Protein AF-A0A2E0CEN4-F1 (afdb_monomer_lite)

Sequence (156 aa):
MKLATTIYVVICILAIDAIYADSDINELKSSSNYYISTIKNEFLSIKNKIISPYNKKQFPYESFLDSLYFLSEKLDTQRKNMFSNLRGLDLTSKDIQFFDNLNKDSVLLYNIINRFGRIYHSYLSYDKTNKDYSFEQFTLEMKNLLVLEQFFFKKN

Foldseek 3Di:
DVVVVVVVVVVVVVVVVVVVLVVLLVVLLVVLVVLLVVLVVQLVVLVCLLPDPPNPPPDDLVVSLVSLVVSLVSLVVSLVVSVVSCPPRDDDPVSVVSNVVSSVLSVLSSVLSVLVSVLSVLVVCCVPPNVPCDPVNSVVSVVVSVVSCCVNVVVD

Radius of gyration: 22.87 Å; chains: 1; bounding box: 51×25×82 Å

Secondary structure (DSSP, 8-state):
-HHHHHHHHHHHHHHHHHHHHHHHHHHHHHHHHHHHHHHHHHHHHHHHHHH-TTGGGTS-HHHHHHHHHHHHHHHHHHHHHHHHHTTTS---HHHHHHHHHHHHHHHHHHHHHHHHHHHHHHHHHTTTT-TT--HHHHHHHHHHHHHHHHHHHS--

pLDDT: mean 83.26, std 11.78, range [45.31, 95.75]

Structure (mmCIF, N/CA/C/O backbone):
data_AF-A0A2E0CEN4-F1
#
_entry.id   AF-A0A2E0CEN4-F1
#
loop_
_atom_site.group_PDB
_atom_site.id
_atom_site.type_symbol
_atom_site.label_atom_id
_atom_site.label_alt_id
_atom_site.label_comp_id
_atom_site.label_asym_id
_atom_site.label_entity_id
_atom_site.label_seq_id
_atom_site.pdbx_PDB_ins_code
_atom_site.Cartn_x
_atom_site.Cartn_y
_atom_site.Cartn_z
_atom_site.occupancy
_atom_site.B_iso_or_equiv
_atom_site.auth_seq_id
_atom_site.auth_comp_id
_atom_site.auth_asym_id
_atom_site.auth_atom_id
_atom_site.pdbx_PDB_model_num
ATOM 1 N N . MET A 1 1 ? -27.221 -3.455 52.032 1.00 58.78 1 MET A N 1
ATOM 2 C CA . MET A 1 1 ? -25.853 -3.900 51.675 1.00 58.78 1 MET A CA 1
ATOM 3 C C . MET A 1 1 ? -25.755 -4.582 50.311 1.00 58.78 1 MET A C 1
ATOM 5 O O . MET A 1 1 ? -24.900 -4.160 49.555 1.00 58.78 1 MET A O 1
ATOM 9 N N . LYS A 1 2 ? -26.617 -5.545 49.936 1.00 68.00 2 LYS A N 1
ATOM 10 C CA . LYS A 1 2 ? -26.502 -6.282 48.653 1.00 68.00 2 LYS A CA 1
ATOM 11 C C . LYS A 1 2 ? -26.479 -5.415 47.379 1.00 68.00 2 LYS A C 1
ATOM 13 O O . LYS A 1 2 ? -25.651 -5.662 46.517 1.00 68.00 2 LYS A O 1
ATOM 18 N N . LEU A 1 3 ? -27.330 -4.388 47.276 1.00 71.38 3 LEU A N 1
ATOM 19 C CA . LEU A 1 3 ? -27.467 -3.584 46.048 1.00 71.38 3 LEU A CA 1
ATOM 20 C C . LEU A 1 3 ? -26.194 -2.795 45.688 1.00 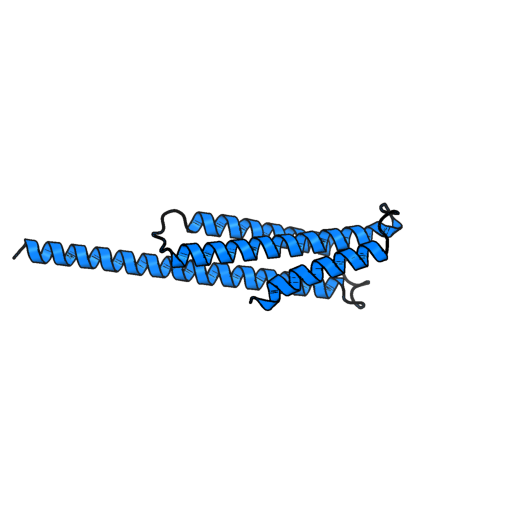71.38 3 LEU A C 1
ATOM 22 O O . LEU A 1 3 ? -25.782 -2.789 44.534 1.00 71.38 3 LEU A O 1
ATOM 26 N N . ALA A 1 4 ? -25.545 -2.175 46.678 1.00 73.62 4 ALA A N 1
ATOM 27 C CA . ALA A 1 4 ? -24.315 -1.411 46.466 1.00 73.62 4 ALA A CA 1
ATOM 28 C C . ALA A 1 4 ? -23.155 -2.314 46.017 1.00 73.62 4 ALA A C 1
ATOM 30 O O . ALA A 1 4 ? -22.398 -1.949 45.124 1.00 73.62 4 ALA A O 1
ATOM 31 N N . THR A 1 5 ? -23.059 -3.520 46.586 1.00 76.00 5 THR A N 1
ATOM 32 C CA . THR A 1 5 ? -22.063 -4.519 46.183 1.00 76.00 5 THR A CA 1
ATOM 33 C C . THR A 1 5 ? -22.310 -5.010 44.756 1.00 76.00 5 THR A C 1
ATOM 35 O O . THR A 1 5 ? -21.365 -5.126 43.985 1.00 76.00 5 THR A O 1
ATOM 38 N N . THR A 1 6 ? -23.569 -5.240 44.366 1.00 78.00 6 THR A N 1
ATOM 39 C CA . THR A 1 6 ? -23.919 -5.637 42.993 1.00 78.00 6 THR A CA 1
ATOM 40 C C . THR A 1 6 ? -23.584 -4.545 41.976 1.00 78.00 6 THR A C 1
ATOM 42 O O . THR A 1 6 ? -22.983 -4.844 40.951 1.00 78.00 6 THR A O 1
ATOM 45 N N . ILE A 1 7 ? -23.906 -3.280 42.271 1.00 80.88 7 ILE A N 1
ATOM 46 C CA . ILE A 1 7 ? -23.563 -2.141 41.401 1.00 80.88 7 ILE A CA 1
ATOM 47 C C . ILE A 1 7 ? -22.043 -2.024 41.239 1.00 80.88 7 ILE A C 1
ATOM 49 O O . ILE A 1 7 ? -21.556 -1.856 40.126 1.00 80.88 7 ILE A O 1
ATOM 53 N N . TYR A 1 8 ? -21.291 -2.165 42.332 1.00 81.31 8 TYR A N 1
ATOM 54 C CA . TYR A 1 8 ? -19.833 -2.083 42.299 1.00 81.31 8 TYR A CA 1
ATOM 55 C C . TYR A 1 8 ? -19.210 -3.180 41.424 1.00 81.31 8 TYR A C 1
ATOM 57 O O . TYR A 1 8 ? -18.352 -2.892 40.597 1.00 81.31 8 TYR A O 1
ATOM 65 N N . VAL A 1 9 ? -19.693 -4.422 41.539 1.00 78.31 9 VAL A N 1
ATOM 66 C CA . VAL A 1 9 ? -19.228 -5.541 40.703 1.00 78.31 9 VAL A CA 1
ATOM 67 C C . VAL A 1 9 ? -19.520 -5.295 39.221 1.00 78.31 9 VAL A C 1
ATOM 69 O O . VAL A 1 9 ? -18.641 -5.516 38.395 1.00 78.31 9 VAL A O 1
ATOM 72 N N . VAL A 1 10 ? -20.708 -4.788 38.875 1.00 78.50 10 VAL A N 1
ATOM 73 C CA . VAL A 1 10 ? -21.054 -4.453 37.481 1.00 78.50 10 VAL A CA 1
ATOM 74 C C . VAL A 1 10 ? -20.132 -3.363 36.927 1.00 78.50 10 VAL A C 1
ATOM 76 O O . VAL A 1 10 ? -19.640 -3.500 35.813 1.00 78.50 10 VAL A O 1
ATOM 79 N N . ILE A 1 11 ? -19.838 -2.319 37.709 1.00 77.94 11 ILE A N 1
ATOM 80 C CA . ILE A 1 11 ? -18.899 -1.260 37.305 1.00 77.94 11 ILE A CA 1
ATOM 81 C C . ILE A 1 11 ? -17.495 -1.832 37.073 1.00 77.94 11 ILE A C 1
ATOM 83 O O . ILE A 1 11 ? -16.857 -1.485 36.083 1.00 77.94 11 ILE A O 1
ATOM 87 N N . CYS A 1 12 ? -17.015 -2.721 37.948 1.00 70.88 12 CYS A N 1
ATOM 88 C CA . CYS A 1 12 ? -15.711 -3.361 37.778 1.00 70.88 12 CYS A CA 1
ATOM 89 C C . CYS A 1 12 ? -15.645 -4.228 36.516 1.00 70.88 12 CYS A C 1
ATOM 91 O O . CYS A 1 12 ? -14.649 -4.161 35.805 1.00 70.88 12 CYS A O 1
ATOM 93 N N . ILE A 1 13 ? -16.691 -5.007 36.223 1.00 73.00 13 ILE A N 1
ATOM 94 C CA . ILE A 1 13 ? -16.755 -5.837 35.010 1.00 73.00 13 ILE A CA 1
ATOM 95 C C . ILE A 1 13 ? -16.720 -4.948 33.761 1.00 73.00 13 ILE A C 1
ATOM 97 O O . ILE A 1 13 ? -15.864 -5.143 32.908 1.00 73.00 13 ILE A O 1
ATOM 101 N N . LEU A 1 14 ? -17.561 -3.908 33.707 1.00 72.50 14 LEU A N 1
ATOM 102 C CA . LEU A 1 14 ? -17.588 -2.968 32.581 1.00 72.50 14 LEU A CA 1
ATOM 103 C C . LEU A 1 14 ? -16.250 -2.235 32.392 1.00 72.50 14 LEU A C 1
ATOM 105 O O . LEU A 1 14 ? -15.836 -1.988 31.263 1.00 72.50 14 LEU A O 1
ATOM 109 N N . ALA A 1 15 ? -15.562 -1.890 33.483 1.00 65.31 15 ALA A N 1
ATOM 110 C CA . ALA A 1 15 ? -14.245 -1.263 33.417 1.00 65.31 15 ALA A CA 1
ATOM 111 C C . ALA A 1 15 ? -13.173 -2.224 32.880 1.00 65.31 15 ALA A C 1
ATOM 113 O O . ALA A 1 15 ? -12.329 -1.809 32.092 1.00 65.31 15 ALA A O 1
ATOM 114 N N . ILE A 1 16 ? -13.208 -3.497 33.286 1.00 64.81 16 ILE A N 1
ATOM 115 C CA . ILE A 1 16 ? -12.293 -4.530 32.786 1.00 64.81 16 ILE A CA 1
ATOM 116 C C . ILE A 1 16 ? -12.535 -4.774 31.291 1.00 64.81 16 ILE A C 1
ATOM 118 O O . ILE A 1 16 ? -11.575 -4.754 30.523 1.00 64.81 16 ILE A O 1
ATOM 122 N N . ASP A 1 17 ? -13.793 -4.924 30.869 1.00 65.75 17 ASP A N 1
ATOM 123 C CA . ASP A 1 17 ? -14.155 -5.112 29.458 1.00 65.75 17 ASP A CA 1
ATOM 124 C C . ASP A 1 17 ? -13.687 -3.930 28.592 1.00 65.75 17 ASP A C 1
ATOM 126 O O . ASP A 1 17 ? -13.119 -4.132 27.519 1.00 65.75 17 ASP A O 1
ATOM 130 N N . ALA A 1 18 ? -13.842 -2.695 29.083 1.00 60.00 18 ALA A N 1
ATOM 131 C CA . ALA A 1 18 ? -13.354 -1.499 28.397 1.00 60.00 18 ALA A CA 1
ATOM 132 C C . ALA A 1 18 ? -11.818 -1.465 28.269 1.00 60.00 18 ALA A C 1
ATOM 134 O O . ALA A 1 18 ? -11.299 -1.058 27.232 1.00 60.00 18 ALA A O 1
ATOM 135 N N . ILE A 1 19 ? -11.084 -1.908 29.298 1.00 62.69 19 ILE A N 1
ATOM 136 C CA . ILE A 1 19 ? -9.613 -1.990 29.265 1.00 62.69 19 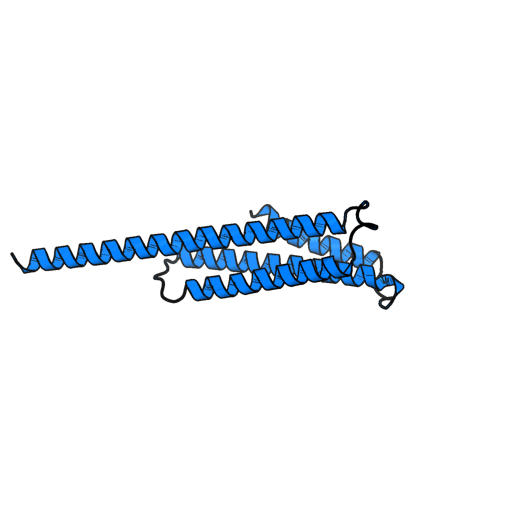ILE A CA 1
ATOM 137 C C . ILE A 1 19 ? -9.147 -3.032 28.241 1.00 62.69 19 ILE A C 1
ATOM 139 O O . ILE A 1 19 ? -8.210 -2.766 27.488 1.00 62.69 19 ILE A O 1
ATOM 143 N N . TYR A 1 20 ? -9.793 -4.201 28.191 1.00 63.19 20 TYR A N 1
ATOM 144 C CA . TYR A 1 20 ? -9.471 -5.226 27.195 1.00 63.19 20 TYR A CA 1
ATOM 145 C C . TYR A 1 20 ? -9.751 -4.736 25.771 1.00 63.19 20 TYR A C 1
ATOM 147 O O . TYR A 1 20 ? -8.875 -4.841 24.915 1.00 63.19 20 TYR A O 1
ATOM 155 N N . ALA A 1 21 ? -10.906 -4.107 25.537 1.00 63.75 21 ALA A N 1
ATOM 156 C CA . ALA A 1 21 ? -11.240 -3.540 24.233 1.00 63.75 21 ALA A CA 1
ATOM 157 C C . ALA A 1 21 ? -10.229 -2.467 23.772 1.00 63.75 21 ALA A C 1
ATOM 159 O O . ALA A 1 21 ? -9.831 -2.456 22.607 1.00 63.75 21 ALA A O 1
ATOM 160 N N . ASP A 1 22 ? -9.765 -1.592 24.672 1.00 66.44 22 ASP A N 1
ATOM 161 C CA . ASP A 1 22 ? -8.749 -0.580 24.342 1.00 66.44 22 ASP A CA 1
ATOM 162 C C . ASP A 1 22 ? -7.379 -1.213 24.033 1.00 66.44 22 ASP A C 1
ATOM 164 O O . ASP A 1 22 ? -6.687 -0.791 23.101 1.00 66.44 22 ASP A O 1
ATOM 168 N N . SER A 1 23 ? -6.996 -2.273 24.755 1.00 73.38 23 SER A N 1
ATOM 169 C CA . SER A 1 23 ? -5.785 -3.050 24.457 1.00 73.38 23 SER A CA 1
ATOM 170 C C . SER A 1 23 ? -5.837 -3.658 23.051 1.00 73.38 23 SER A C 1
ATOM 172 O O . SER A 1 23 ? -4.891 -3.485 22.278 1.00 73.38 23 SER A O 1
ATOM 174 N N . ASP A 1 24 ? -6.957 -4.291 22.693 1.00 81.56 24 ASP A N 1
ATOM 175 C CA . ASP A 1 24 ? -7.159 -4.922 21.384 1.00 81.56 24 ASP A CA 1
ATOM 176 C C . ASP A 1 24 ? -7.097 -3.889 20.245 1.00 81.56 24 ASP A C 1
ATOM 178 O O . ASP A 1 24 ? -6.436 -4.092 19.221 1.00 81.56 24 ASP A O 1
ATOM 182 N N . ILE A 1 25 ? -7.726 -2.724 20.435 1.00 87.38 25 ILE A N 1
ATOM 183 C CA . ILE A 1 25 ? -7.696 -1.628 19.459 1.00 87.38 25 ILE A CA 1
ATOM 184 C C . ILE A 1 25 ? -6.270 -1.087 19.290 1.00 87.38 25 ILE A C 1
ATOM 186 O O . ILE A 1 25 ? -5.826 -0.855 18.163 1.00 87.38 25 ILE A O 1
ATOM 190 N N . ASN A 1 26 ? -5.530 -0.876 20.379 1.00 87.94 26 ASN A N 1
ATOM 191 C CA . ASN A 1 26 ? -4.175 -0.323 20.313 1.00 87.94 26 ASN A CA 1
ATOM 192 C C . ASN A 1 26 ? -3.167 -1.299 19.683 1.00 87.94 26 ASN A C 1
ATOM 194 O O . ASN A 1 26 ? -2.281 -0.869 18.930 1.00 87.94 26 ASN A O 1
ATOM 198 N N . GLU A 1 27 ? -3.332 -2.603 19.903 1.00 88.31 27 GLU A N 1
ATOM 199 C CA . GLU A 1 27 ? -2.568 -3.636 19.201 1.00 88.31 27 GLU A CA 1
ATOM 200 C C . GLU A 1 27 ? -2.882 -3.639 17.696 1.00 88.31 27 GLU A C 1
ATOM 202 O O . GLU A 1 27 ? -1.965 -3.647 16.864 1.00 88.31 27 GLU A O 1
ATOM 207 N N . LEU A 1 28 ? -4.161 -3.528 17.317 1.00 90.00 28 LEU A N 1
ATOM 208 C CA . LEU A 1 28 ? -4.575 -3.419 15.914 1.00 90.00 28 LEU A CA 1
ATOM 209 C C . LEU A 1 28 ? -4.012 -2.171 15.229 1.00 90.00 28 LEU A C 1
ATOM 211 O O . LEU A 1 28 ? -3.546 -2.255 14.089 1.00 90.00 28 LEU A O 1
ATOM 215 N N . LYS A 1 29 ? -3.999 -1.019 15.910 1.00 92.44 29 LYS A N 1
ATOM 216 C CA . LYS A 1 29 ? -3.378 0.210 15.386 1.00 92.44 29 LYS A CA 1
ATOM 217 C C . LYS A 1 29 ? -1.892 0.006 15.114 1.00 92.44 29 LYS A C 1
ATOM 219 O O . LYS A 1 29 ? -1.405 0.334 14.031 1.00 92.44 29 LYS A O 1
ATOM 224 N N . SER A 1 30 ? -1.180 -0.544 16.097 1.00 91.94 30 SER A N 1
ATOM 225 C CA . SER A 1 30 ? 0.272 -0.723 16.043 1.00 91.94 30 SER A CA 1
ATOM 226 C C . SER A 1 30 ? 0.673 -1.713 14.952 1.00 91.94 30 SER A C 1
ATOM 228 O O . SER A 1 30 ? 1.524 -1.405 14.116 1.00 91.94 30 SER A O 1
ATOM 230 N N . SER A 1 31 ? 0.011 -2.872 14.909 1.00 90.81 31 SER A N 1
ATOM 231 C CA . SER A 1 31 ? 0.260 -3.918 13.912 1.00 90.81 31 SER A CA 1
ATOM 232 C C . SER A 1 31 ? -0.055 -3.451 12.489 1.00 90.81 31 SER A C 1
ATOM 234 O O . SER A 1 31 ? 0.769 -3.631 11.590 1.00 90.81 31 SER A O 1
ATOM 236 N N . SER A 1 32 ? -1.189 -2.775 12.282 1.00 91.06 32 SER A N 1
ATOM 237 C CA . SER A 1 32 ? -1.586 -2.275 10.959 1.00 91.06 32 SER A CA 1
ATOM 238 C C . SER A 1 32 ? -0.625 -1.195 10.448 1.00 91.06 32 SER A C 1
ATOM 240 O O . SER A 1 32 ? -0.218 -1.216 9.284 1.00 91.06 32 SER A O 1
ATOM 242 N N . ASN A 1 33 ? -0.195 -0.279 11.322 1.00 91.38 33 ASN A N 1
ATOM 243 C CA . ASN A 1 33 ? 0.752 0.773 10.955 1.00 91.38 33 ASN A CA 1
ATOM 244 C C . ASN A 1 33 ? 2.157 0.221 10.648 1.00 91.38 33 ASN A C 1
ATOM 246 O O . ASN A 1 33 ? 2.792 0.597 9.655 1.00 91.38 33 ASN A O 1
ATOM 250 N N . TYR A 1 34 ? 2.625 -0.729 11.463 1.00 92.44 34 TYR A N 1
ATOM 251 C CA . TYR A 1 34 ? 3.872 -1.450 11.210 1.00 92.44 34 TYR A CA 1
ATOM 252 C C . TYR A 1 34 ? 3.841 -2.177 9.862 1.00 92.44 34 TYR A C 1
ATOM 254 O O . TYR A 1 34 ? 4.819 -2.155 9.106 1.00 92.44 34 TYR A O 1
ATOM 262 N N . TYR A 1 35 ? 2.703 -2.783 9.524 1.00 91.75 35 TYR A N 1
ATOM 263 C CA . TYR A 1 35 ? 2.550 -3.500 8.270 1.00 91.75 35 TYR A CA 1
ATOM 264 C C . TYR A 1 35 ? 2.690 -2.587 7.053 1.00 91.75 35 TYR A C 1
ATOM 266 O O . TYR A 1 35 ? 3.464 -2.878 6.142 1.00 91.75 35 TYR A O 1
ATOM 274 N N . ILE A 1 36 ? 1.984 -1.456 7.045 1.00 91.38 36 ILE A N 1
ATOM 275 C CA . ILE A 1 36 ? 2.053 -0.485 5.943 1.00 91.38 36 ILE A CA 1
ATOM 276 C C . ILE A 1 36 ? 3.473 0.061 5.795 1.00 91.38 36 ILE A C 1
ATOM 278 O O . ILE A 1 36 ? 3.982 0.164 4.677 1.00 91.38 36 ILE A O 1
ATOM 282 N N . SER A 1 37 ? 4.148 0.331 6.914 1.00 92.50 37 SER A N 1
ATOM 283 C CA . SER A 1 37 ? 5.555 0.746 6.919 1.00 92.50 37 SER A CA 1
ATOM 284 C C . SER A 1 37 ? 6.472 -0.320 6.310 1.00 92.50 37 SER A C 1
ATOM 286 O O . SER A 1 37 ? 7.348 -0.005 5.504 1.00 92.50 37 SER A O 1
ATOM 288 N N . THR A 1 38 ? 6.240 -1.593 6.632 1.00 94.06 38 THR A N 1
ATOM 289 C CA . THR A 1 38 ? 6.978 -2.726 6.058 1.00 94.06 38 THR A CA 1
ATOM 290 C C . THR A 1 38 ? 6.760 -2.832 4.547 1.00 94.06 38 THR A C 1
ATOM 292 O O . THR A 1 38 ? 7.734 -2.889 3.798 1.00 94.06 38 THR A O 1
ATOM 295 N N . ILE A 1 39 ? 5.512 -2.753 4.075 1.00 94.38 39 ILE A N 1
ATOM 296 C CA . ILE A 1 39 ? 5.185 -2.770 2.638 1.00 94.38 39 ILE A CA 1
ATOM 297 C C . ILE A 1 39 ? 5.837 -1.596 1.903 1.00 94.38 39 ILE A C 1
ATOM 299 O O . ILE A 1 39 ? 6.402 -1.778 0.825 1.00 94.38 39 ILE A O 1
ATOM 303 N N . LYS A 1 40 ? 5.810 -0.394 2.490 1.00 94.12 40 LYS A N 1
ATOM 304 C CA . LYS A 1 40 ? 6.494 0.789 1.948 1.00 94.12 40 LYS A CA 1
ATOM 305 C C . LYS A 1 40 ? 7.992 0.525 1.771 1.00 94.12 40 LYS A C 1
ATOM 307 O O . LYS A 1 40 ? 8.541 0.819 0.711 1.00 94.12 40 LYS A O 1
ATOM 312 N N . ASN A 1 41 ? 8.649 -0.044 2.777 1.00 94.62 41 ASN A N 1
ATOM 313 C CA . ASN A 1 41 ? 10.080 -0.340 2.721 1.00 94.62 41 ASN A CA 1
ATOM 314 C C . ASN A 1 41 ? 10.409 -1.444 1.702 1.00 94.62 41 ASN A C 1
ATOM 316 O O . ASN A 1 41 ? 11.377 -1.314 0.949 1.00 94.62 41 ASN A O 1
ATOM 320 N N . GLU A 1 42 ? 9.587 -2.495 1.628 1.00 95.06 42 GLU A N 1
ATOM 321 C CA . GLU A 1 42 ? 9.694 -3.547 0.607 1.00 95.06 42 GLU A CA 1
ATOM 322 C C . GLU A 1 42 ? 9.561 -2.953 -0.807 1.00 95.06 42 GLU A C 1
ATOM 324 O O . GLU A 1 42 ? 10.409 -3.210 -1.666 1.00 95.06 42 GLU A O 1
ATOM 329 N N . PHE A 1 43 ? 8.571 -2.081 -1.032 1.00 94.88 43 PHE A N 1
ATOM 330 C CA . PHE A 1 43 ? 8.391 -1.370 -2.300 1.00 94.88 43 PHE A CA 1
ATOM 331 C C . PHE A 1 43 ? 9.625 -0.542 -2.670 1.00 94.88 43 PHE A C 1
ATOM 333 O O . PHE A 1 43 ? 10.135 -0.668 -3.783 1.00 94.88 43 PHE A O 1
ATOM 340 N N . LEU A 1 44 ? 10.133 0.281 -1.747 1.00 93.12 44 LEU A N 1
ATOM 341 C CA . LEU A 1 44 ? 11.314 1.112 -1.995 1.00 93.12 44 LEU A CA 1
ATOM 342 C C . LEU A 1 44 ? 12.545 0.260 -2.324 1.00 93.12 44 LEU A C 1
ATOM 344 O O . LEU A 1 44 ? 13.305 0.605 -3.226 1.00 93.12 44 LEU A O 1
ATOM 348 N N . SER A 1 45 ? 12.716 -0.877 -1.649 1.00 92.06 45 SER A N 1
ATOM 349 C CA . SER A 1 45 ? 13.785 -1.836 -1.940 1.00 92.06 45 SER A CA 1
ATOM 350 C C . SER A 1 45 ? 13.673 -2.407 -3.359 1.00 92.06 45 SER A C 1
ATOM 352 O O . SER A 1 45 ? 14.649 -2.382 -4.112 1.00 92.06 45 SER A O 1
ATOM 354 N N . ILE A 1 46 ? 12.480 -2.859 -3.765 1.00 91.25 46 ILE A N 1
ATOM 355 C CA . ILE A 1 46 ? 12.219 -3.370 -5.122 1.00 91.25 46 ILE A CA 1
ATOM 356 C C . ILE A 1 46 ? 12.458 -2.275 -6.166 1.00 91.25 46 ILE A C 1
ATOM 358 O O . ILE A 1 46 ? 13.198 -2.482 -7.129 1.00 91.25 46 ILE A O 1
ATOM 362 N N . LYS A 1 47 ? 11.891 -1.085 -5.954 1.00 90.94 47 LYS A N 1
ATOM 363 C CA . LYS A 1 47 ? 12.052 0.068 -6.843 1.00 90.94 47 LYS A CA 1
ATOM 364 C C . LYS A 1 47 ? 13.522 0.431 -7.028 1.00 90.94 47 LYS A C 1
ATOM 366 O O . LYS A 1 47 ? 13.968 0.575 -8.163 1.00 90.94 47 LYS A O 1
ATOM 371 N N . ASN A 1 48 ? 14.283 0.527 -5.936 1.00 89.19 48 ASN A N 1
ATOM 372 C CA . ASN A 1 48 ? 15.714 0.830 -5.974 1.00 89.19 48 ASN A CA 1
ATOM 373 C C . ASN A 1 48 ? 16.496 -0.221 -6.764 1.00 89.19 48 ASN A C 1
ATOM 375 O O . ASN A 1 48 ? 17.418 0.121 -7.503 1.00 89.19 48 ASN A O 1
ATOM 379 N N . LYS A 1 49 ? 16.108 -1.497 -6.661 1.00 88.06 49 LYS A N 1
ATOM 380 C CA . LYS A 1 49 ? 16.711 -2.556 -7.470 1.00 88.06 49 LYS A CA 1
ATOM 381 C C . LYS A 1 49 ? 16.401 -2.388 -8.956 1.00 88.06 49 LYS A C 1
ATOM 383 O O . LYS A 1 49 ? 17.311 -2.556 -9.758 1.00 88.06 49 LYS A O 1
ATOM 388 N N . ILE A 1 50 ? 15.174 -2.030 -9.319 1.00 86.25 50 ILE A N 1
ATOM 389 C CA . ILE A 1 50 ? 14.767 -1.837 -10.718 1.00 86.25 50 ILE A CA 1
ATOM 390 C C . ILE A 1 50 ? 15.490 -0.649 -11.364 1.00 86.25 50 ILE A C 1
ATOM 392 O O . ILE A 1 50 ? 15.982 -0.766 -12.483 1.00 86.25 50 ILE A O 1
ATOM 396 N N . ILE A 1 51 ? 15.581 0.486 -10.664 1.00 83.00 51 ILE A N 1
ATOM 397 C CA . ILE A 1 51 ? 16.221 1.701 -11.202 1.00 83.00 51 ILE A CA 1
ATOM 398 C C . ILE A 1 51 ? 17.753 1.644 -11.149 1.00 83.00 51 ILE A C 1
ATOM 400 O O . ILE A 1 51 ? 18.418 2.472 -11.771 1.00 83.00 51 ILE A O 1
ATOM 404 N N . SER A 1 52 ? 18.326 0.699 -10.395 1.00 79.19 52 SER A N 1
ATOM 405 C CA . SER A 1 52 ? 19.774 0.578 -10.248 1.00 79.19 52 SER A CA 1
ATOM 406 C C . SER A 1 52 ? 20.429 0.224 -11.588 1.00 79.19 52 SER A C 1
ATOM 408 O O . SER A 1 52 ? 20.101 -0.810 -12.182 1.00 79.19 52 SER A O 1
ATOM 410 N N . PRO A 1 53 ? 21.430 1.002 -12.042 1.00 68.56 53 PRO A N 1
ATOM 411 C CA . PRO A 1 53 ? 22.144 0.709 -13.282 1.00 68.56 53 PRO A CA 1
ATOM 412 C C . PRO A 1 53 ? 22.919 -0.619 -13.217 1.00 68.56 53 PRO A C 1
ATOM 414 O O . PRO A 1 53 ? 23.239 -1.193 -14.256 1.00 68.56 53 PRO A O 1
ATOM 417 N N . TYR A 1 54 ? 23.178 -1.138 -12.011 1.00 67.69 54 TYR A N 1
ATOM 418 C CA . TYR A 1 54 ? 23.950 -2.360 -11.776 1.00 67.69 54 TYR A CA 1
ATOM 419 C C . TYR A 1 54 ? 23.120 -3.653 -11.872 1.00 67.69 54 TYR A C 1
ATOM 421 O O . TYR A 1 54 ? 23.691 -4.729 -12.025 1.00 67.69 54 TYR A O 1
ATOM 429 N N . ASN A 1 55 ? 21.784 -3.575 -11.844 1.00 62.66 55 ASN A N 1
ATOM 430 C CA . ASN A 1 55 ? 20.918 -4.761 -11.786 1.00 62.66 55 ASN A CA 1
ATOM 431 C C . ASN A 1 55 ? 20.478 -5.319 -13.146 1.00 62.66 55 ASN A C 1
ATOM 433 O O . ASN A 1 55 ? 19.865 -6.385 -13.183 1.00 62.66 55 ASN A O 1
ATOM 437 N N . LYS A 1 56 ? 20.845 -4.682 -14.270 1.00 56.81 56 LYS A N 1
ATOM 438 C CA . LYS A 1 56 ? 20.458 -5.122 -15.629 1.00 56.81 56 LYS A CA 1
ATOM 439 C C . LYS A 1 56 ? 20.910 -6.544 -16.009 1.00 56.81 56 LYS A C 1
ATOM 441 O O . LYS A 1 56 ? 20.447 -7.062 -17.018 1.00 56.81 56 LYS A O 1
ATOM 446 N N . LYS A 1 57 ? 21.821 -7.168 -15.248 1.00 56.41 57 LYS A N 1
ATOM 447 C CA . LYS A 1 57 ? 22.368 -8.510 -15.534 1.00 56.41 57 LYS A CA 1
ATOM 448 C C . LYS A 1 57 ? 22.000 -9.603 -14.523 1.00 56.41 57 LYS A C 1
ATOM 450 O O . LYS A 1 57 ? 22.214 -10.766 -14.839 1.00 56.41 57 LYS A O 1
ATOM 455 N N . GLN A 1 58 ? 21.506 -9.265 -13.328 1.00 52.06 58 GLN A N 1
ATOM 456 C CA . GLN A 1 58 ? 21.451 -10.220 -12.204 1.00 52.06 58 GLN A CA 1
ATOM 457 C C . GLN A 1 58 ? 20.055 -10.737 -11.843 1.00 52.06 58 GLN A C 1
ATOM 459 O O . GLN A 1 58 ? 19.967 -11.788 -11.216 1.00 52.06 58 GLN A O 1
ATOM 464 N N . PHE A 1 59 ? 18.975 -10.055 -12.237 1.00 58.28 59 PHE A N 1
ATOM 465 C CA . PHE A 1 59 ? 17.615 -10.450 -11.859 1.00 58.28 59 PHE A CA 1
ATOM 466 C C . PHE A 1 59 ? 16.681 -10.471 -13.075 1.00 58.28 59 PHE A C 1
ATOM 468 O O . PHE A 1 59 ? 16.666 -9.499 -13.836 1.00 58.28 59 PHE A O 1
ATOM 475 N N . PRO A 1 60 ? 15.904 -11.551 -13.281 1.00 65.50 60 PRO A N 1
ATOM 476 C CA . PRO A 1 60 ? 14.959 -11.626 -14.386 1.00 65.50 60 PRO A CA 1
ATOM 477 C C . PRO A 1 60 ? 13.834 -10.607 -14.188 1.00 65.50 60 PRO A C 1
ATOM 479 O O . PRO A 1 60 ? 13.230 -10.531 -13.121 1.00 65.50 60 PRO A O 1
ATOM 482 N N . TYR A 1 61 ? 13.544 -9.818 -15.219 1.00 66.88 61 TYR A N 1
ATOM 483 C CA . TYR A 1 61 ? 12.599 -8.701 -15.145 1.00 66.88 61 TYR A CA 1
ATOM 484 C C . TYR A 1 61 ? 11.167 -9.107 -14.754 1.00 66.88 61 TYR A C 1
ATOM 486 O O . TYR A 1 61 ? 10.505 -8.368 -14.026 1.00 66.88 61 TYR A O 1
ATOM 494 N N . GLU A 1 62 ? 10.716 -10.295 -15.166 1.00 71.44 62 GLU A N 1
ATOM 495 C CA . GLU A 1 62 ? 9.413 -10.865 -14.780 1.00 71.44 62 GLU A CA 1
ATOM 496 C C . GLU A 1 62 ? 9.289 -11.005 -13.256 1.00 71.44 62 GLU A C 1
ATOM 498 O O . GLU A 1 62 ? 8.281 -10.604 -12.681 1.00 71.44 62 GLU A O 1
ATOM 503 N N . SER A 1 63 ? 10.374 -11.400 -12.576 1.00 80.12 63 SER A N 1
ATOM 504 C CA . SER A 1 63 ? 10.377 -11.556 -11.115 1.00 80.12 63 SER A CA 1
ATOM 505 C C . SER A 1 63 ? 10.115 -10.250 -10.362 1.00 80.12 63 SER A C 1
ATOM 507 O O . SER A 1 63 ? 9.569 -10.266 -9.258 1.00 80.12 63 SER A O 1
ATOM 509 N N . PHE A 1 64 ? 10.467 -9.100 -10.946 1.00 87.94 64 PHE A N 1
ATOM 510 C CA . PHE A 1 64 ? 10.198 -7.798 -10.340 1.00 87.94 64 PHE A CA 1
ATOM 511 C C . PHE A 1 64 ? 8.740 -7.373 -10.506 1.00 87.94 64 PHE A C 1
ATOM 513 O O . PHE A 1 64 ? 8.176 -6.806 -9.571 1.00 87.94 64 PHE A O 1
ATOM 520 N N . LEU A 1 65 ? 8.124 -7.653 -11.658 1.00 89.38 65 LEU A N 1
ATOM 521 C CA . LEU A 1 65 ? 6.695 -7.403 -11.860 1.00 89.38 65 LEU A CA 1
ATOM 522 C C . LEU A 1 65 ? 5.857 -8.288 -10.936 1.00 89.38 65 LEU A C 1
ATOM 524 O O . LEU A 1 65 ? 4.973 -7.768 -10.255 1.00 89.38 65 LEU A O 1
ATOM 528 N N . ASP A 1 66 ? 6.210 -9.568 -10.820 1.00 89.94 66 ASP A N 1
ATOM 529 C CA . ASP A 1 66 ? 5.581 -10.487 -9.869 1.00 89.94 66 ASP A CA 1
ATOM 530 C C . ASP A 1 66 ? 5.753 -9.996 -8.428 1.00 89.94 66 ASP A C 1
ATOM 532 O O . ASP A 1 66 ? 4.794 -9.956 -7.662 1.00 89.94 66 ASP A O 1
ATOM 536 N N . SER A 1 67 ? 6.955 -9.535 -8.060 1.00 91.38 67 SER A N 1
ATOM 537 C CA . SER A 1 67 ? 7.213 -8.980 -6.724 1.00 91.38 67 SER A CA 1
ATOM 538 C C . SER A 1 67 ? 6.326 -7.769 -6.418 1.00 91.38 67 SER A C 1
ATOM 540 O O . SER A 1 67 ? 5.796 -7.661 -5.314 1.00 91.38 67 SER A O 1
ATOM 542 N N . LEU A 1 68 ? 6.143 -6.857 -7.380 1.00 94.38 68 LEU A N 1
ATOM 543 C CA . LEU A 1 68 ? 5.254 -5.701 -7.220 1.00 94.38 68 LEU A CA 1
ATOM 544 C C . LEU A 1 68 ? 3.784 -6.128 -7.119 1.00 94.38 68 LEU A C 1
ATOM 546 O O . LEU A 1 68 ? 3.054 -5.593 -6.283 1.00 94.38 68 LEU A O 1
ATOM 550 N N . TYR A 1 69 ? 3.363 -7.105 -7.926 1.00 94.25 69 TYR A N 1
ATOM 551 C CA . TYR A 1 69 ? 2.015 -7.663 -7.880 1.00 94.25 69 TYR A CA 1
ATOM 552 C C . TYR A 1 69 ? 1.721 -8.293 -6.515 1.00 94.25 69 TYR A C 1
ATOM 554 O O . TYR A 1 69 ? 0.788 -7.858 -5.835 1.00 94.25 69 TYR A O 1
ATOM 562 N N . PHE A 1 70 ? 2.568 -9.219 -6.055 1.00 94.12 70 PHE A N 1
ATOM 563 C CA . PHE A 1 70 ? 2.428 -9.853 -4.743 1.00 94.12 70 PHE A CA 1
ATOM 564 C C . PHE A 1 70 ? 2.413 -8.833 -3.611 1.00 94.12 70 PHE A C 1
ATOM 566 O O . PHE A 1 70 ? 1.624 -8.965 -2.678 1.00 94.12 70 PHE A O 1
ATOM 573 N N . LEU A 1 71 ? 3.241 -7.790 -3.695 1.00 95.12 71 LEU A N 1
ATOM 574 C CA . LEU A 1 71 ? 3.259 -6.732 -2.695 1.00 95.12 71 LEU A CA 1
ATOM 575 C C . LEU A 1 71 ? 1.931 -5.959 -2.644 1.00 95.12 71 LEU A C 1
ATOM 577 O O . LEU A 1 71 ? 1.440 -5.639 -1.559 1.00 95.12 71 LEU A O 1
ATOM 581 N N . SER A 1 72 ? 1.329 -5.686 -3.803 1.00 94.88 72 SER A N 1
ATOM 582 C CA . SER A 1 72 ? 0.035 -5.003 -3.891 1.00 94.88 72 SER A CA 1
ATOM 583 C C . SER A 1 72 ? -1.129 -5.863 -3.376 1.00 94.88 72 SER A C 1
ATOM 585 O O . SER A 1 72 ? -1.968 -5.361 -2.628 1.00 94.88 72 SER A O 1
ATOM 587 N N . GLU A 1 73 ? -1.135 -7.163 -3.683 1.00 94.69 73 GLU A N 1
ATOM 588 C CA . GLU A 1 73 ? -2.117 -8.138 -3.182 1.00 94.69 73 GLU A CA 1
ATOM 589 C C . GLU A 1 73 ? -2.010 -8.314 -1.664 1.00 94.69 73 GLU A C 1
ATOM 591 O O . GLU A 1 73 ? -3.009 -8.330 -0.939 1.00 94.69 73 GLU A O 1
ATOM 596 N N . LYS A 1 74 ? -0.773 -8.392 -1.168 1.00 93.69 74 LYS A N 1
ATOM 597 C CA . LYS A 1 74 ? -0.444 -8.469 0.255 1.00 93.69 74 LYS A CA 1
ATOM 598 C C . LYS A 1 74 ? -0.997 -7.251 1.010 1.00 93.69 74 LYS A C 1
ATOM 600 O O . LYS A 1 74 ? -1.619 -7.410 2.061 1.00 93.69 74 LYS A O 1
ATOM 605 N N . LEU A 1 75 ? -0.846 -6.049 0.449 1.00 94.38 75 LEU A N 1
ATOM 606 C CA . LEU A 1 75 ? -1.405 -4.816 1.008 1.00 94.38 75 LEU A CA 1
ATOM 607 C C . LEU A 1 75 ? -2.942 -4.798 0.995 1.00 94.38 75 LEU A C 1
ATOM 609 O O . LEU A 1 75 ? -3.553 -4.455 2.007 1.00 94.38 75 LEU A O 1
ATOM 613 N N . ASP A 1 76 ? -3.579 -5.185 -0.113 1.00 93.12 76 ASP A N 1
ATOM 614 C CA . ASP A 1 76 ? -5.045 -5.205 -0.200 1.00 93.12 76 ASP A CA 1
ATOM 615 C C . ASP A 1 76 ? -5.668 -6.246 0.746 1.00 93.12 76 ASP A C 1
ATOM 617 O O . ASP A 1 76 ? -6.674 -5.974 1.405 1.00 93.12 76 ASP A O 1
ATOM 621 N N . THR A 1 77 ? -5.023 -7.405 0.890 1.00 91.50 77 THR A N 1
ATOM 622 C CA . THR A 1 77 ? -5.421 -8.438 1.854 1.00 91.50 77 THR A CA 1
ATOM 623 C C . THR A 1 77 ? -5.372 -7.908 3.282 1.00 91.50 77 THR A C 1
ATOM 625 O O . THR A 1 77 ? -6.342 -8.058 4.023 1.00 91.50 77 THR A O 1
ATOM 628 N N . GLN A 1 78 ? -4.293 -7.226 3.680 1.00 89.62 78 GLN A N 1
ATOM 629 C CA . GLN A 1 78 ? -4.240 -6.649 5.025 1.00 89.62 78 GLN A CA 1
ATOM 630 C C . GLN A 1 78 ? -5.254 -5.544 5.245 1.00 89.62 78 GLN A C 1
ATOM 632 O O . GLN A 1 78 ? -5.839 -5.468 6.319 1.00 89.62 78 GLN A O 1
ATOM 637 N N . ARG A 1 79 ? -5.507 -4.712 4.236 1.00 91.06 79 ARG A N 1
ATOM 638 C CA . ARG A 1 79 ? -6.543 -3.684 4.318 1.00 91.06 79 ARG A CA 1
ATOM 639 C C . ARG A 1 79 ? -7.908 -4.309 4.615 1.00 91.06 79 ARG 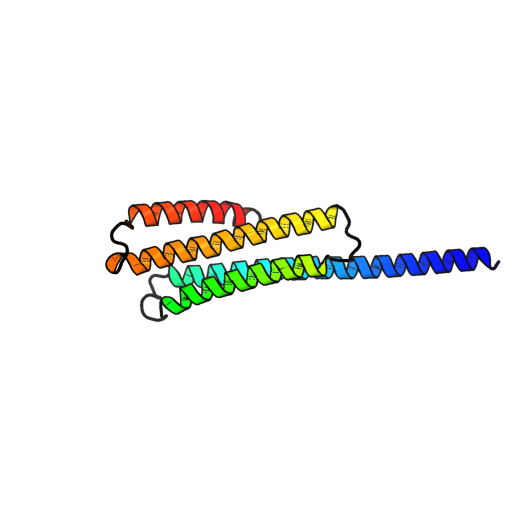A C 1
ATOM 641 O O . ARG A 1 79 ? -8.615 -3.840 5.500 1.00 91.06 79 ARG A O 1
ATOM 648 N N . LYS A 1 80 ? -8.255 -5.403 3.929 1.00 90.12 80 LYS A N 1
ATOM 649 C CA . LYS A 1 80 ? -9.482 -6.177 4.189 1.00 90.12 80 LYS A CA 1
ATOM 650 C C . LYS A 1 80 ? -9.489 -6.784 5.596 1.00 90.12 80 LYS A C 1
ATOM 652 O O . LYS A 1 80 ? -10.491 -6.654 6.297 1.00 90.12 80 LYS A O 1
ATOM 657 N N . ASN A 1 81 ? -8.380 -7.388 6.025 1.00 87.94 81 ASN A N 1
ATOM 658 C CA . ASN A 1 81 ? -8.256 -7.988 7.357 1.00 87.94 81 ASN A CA 1
ATOM 659 C C . ASN A 1 81 ? -8.395 -6.950 8.472 1.00 87.94 81 ASN A C 1
ATOM 661 O O . ASN A 1 81 ? -9.108 -7.192 9.437 1.00 87.94 81 ASN A O 1
ATOM 665 N N . MET A 1 82 ? -7.784 -5.776 8.311 1.00 89.06 82 MET A N 1
ATOM 666 C CA . MET A 1 82 ? -7.910 -4.656 9.239 1.00 89.06 82 MET A CA 1
ATOM 667 C C . MET A 1 82 ? -9.385 -4.310 9.460 1.00 89.06 82 MET A C 1
ATOM 669 O O . MET A 1 82 ? -9.845 -4.327 10.594 1.00 89.06 82 MET A O 1
ATOM 673 N N . PHE A 1 83 ? -10.163 -4.097 8.393 1.00 86.62 83 PHE A N 1
ATOM 674 C CA . PHE A 1 83 ? -11.599 -3.817 8.525 1.00 86.62 83 PHE A CA 1
ATOM 675 C C . PHE A 1 83 ? -12.403 -4.984 9.099 1.00 86.62 83 PHE A C 1
ATOM 677 O O . PHE A 1 83 ? -13.358 -4.757 9.840 1.00 86.62 83 PHE A O 1
ATOM 684 N N . SER A 1 84 ? -12.023 -6.224 8.788 1.00 86.38 84 SER A N 1
ATOM 685 C CA . SER A 1 84 ? -12.647 -7.401 9.391 1.00 86.38 84 SER A CA 1
ATOM 686 C C . SER A 1 84 ? -12.410 -7.452 10.902 1.00 86.38 84 SER A C 1
ATOM 688 O O . SER A 1 84 ? -13.339 -7.750 11.644 1.00 86.38 84 SER A O 1
ATOM 690 N N . ASN A 1 85 ? -11.203 -7.117 11.359 1.00 86.12 85 ASN A N 1
ATOM 691 C CA . ASN A 1 85 ? -10.827 -7.135 12.774 1.00 86.12 85 ASN A CA 1
ATOM 692 C C . ASN A 1 85 ? -11.460 -5.989 13.570 1.00 86.12 85 ASN A C 1
ATOM 694 O O . ASN A 1 85 ? -11.659 -6.114 14.770 1.00 86.12 85 ASN A O 1
ATOM 698 N N . LEU A 1 86 ? -11.822 -4.890 12.903 1.00 86.56 86 LEU A N 1
ATOM 699 C CA . LEU A 1 86 ? -12.594 -3.805 13.513 1.00 86.56 86 LEU A CA 1
ATOM 700 C C . LEU A 1 86 ? -14.049 -4.192 13.796 1.00 86.56 86 LEU A C 1
ATOM 702 O O . LEU A 1 86 ? -14.737 -3.516 14.563 1.00 86.56 86 LEU A O 1
ATOM 706 N N . ARG A 1 87 ? -14.556 -5.253 13.161 1.00 82.81 87 ARG A N 1
ATOM 707 C CA . ARG A 1 87 ? -15.955 -5.647 13.281 1.00 82.81 87 ARG A CA 1
ATOM 708 C C . ARG A 1 87 ? -16.236 -6.183 14.684 1.00 82.81 87 ARG A C 1
ATOM 710 O O . ARG A 1 87 ? -15.756 -7.246 15.053 1.00 82.81 87 ARG A O 1
ATOM 717 N N . GLY A 1 88 ? -17.102 -5.485 15.413 1.00 77.62 88 GLY A N 1
ATOM 718 C CA . GLY A 1 88 ? -17.514 -5.879 16.763 1.00 77.62 88 GLY A CA 1
ATOM 719 C C . GLY A 1 88 ? -16.679 -5.258 17.880 1.00 77.62 88 GLY A C 1
ATOM 720 O O . GLY A 1 88 ? -16.974 -5.520 19.041 1.00 77.62 88 GLY A O 1
ATOM 721 N N . LEU A 1 89 ? -15.695 -4.417 17.545 1.00 84.62 89 LEU A N 1
ATOM 722 C CA . LEU A 1 89 ? -15.011 -3.568 18.517 1.00 84.62 89 LEU A CA 1
ATOM 723 C C . LEU A 1 89 ? -15.810 -2.284 18.751 1.00 84.62 89 LEU A C 1
ATOM 725 O O . LEU A 1 89 ? -16.402 -1.733 17.818 1.00 84.62 89 LEU A O 1
ATOM 729 N N . ASP A 1 90 ? -15.801 -1.799 19.990 1.00 85.38 90 ASP A N 1
ATOM 730 C CA . ASP A 1 90 ? -16.377 -0.501 20.330 1.00 85.38 90 ASP A CA 1
ATOM 731 C C . ASP A 1 90 ? -15.370 0.602 19.984 1.00 85.38 90 ASP A C 1
ATOM 733 O O . ASP A 1 90 ? -14.390 0.829 20.693 1.00 85.38 90 ASP A O 1
ATOM 737 N N . LEU A 1 91 ? -15.554 1.227 18.820 1.00 86.44 91 LEU A N 1
ATOM 738 C CA . LEU A 1 91 ? -14.609 2.197 18.275 1.00 86.44 91 LEU A CA 1
ATOM 739 C C . LEU A 1 91 ? -14.981 3.616 18.688 1.00 86.44 91 LEU A C 1
ATOM 741 O O . LEU A 1 91 ? -16.074 4.108 18.396 1.00 86.44 91 LEU A O 1
ATOM 745 N N . THR A 1 92 ? -14.019 4.340 19.252 1.00 91.00 92 THR A N 1
ATOM 746 C CA . THR A 1 92 ? -14.173 5.779 19.441 1.00 91.00 92 THR A CA 1
ATOM 747 C C . THR A 1 92 ? -14.043 6.519 18.106 1.00 91.00 92 THR A C 1
ATOM 749 O O . THR A 1 92 ? -13.459 6.034 17.135 1.00 91.00 92 THR A O 1
ATOM 752 N N . SER A 1 93 ? -14.507 7.770 18.065 1.00 91.50 93 SER A N 1
ATOM 753 C CA . SER A 1 93 ? -14.300 8.654 16.905 1.00 91.50 93 SER A CA 1
ATOM 754 C C . SER A 1 93 ? -12.814 8.803 16.528 1.00 91.50 93 SER A C 1
ATOM 756 O O . SER A 1 93 ? -12.471 8.854 15.346 1.00 91.50 93 SER A O 1
ATOM 758 N N . LYS A 1 94 ? -11.911 8.794 17.522 1.00 92.50 94 LYS A N 1
ATOM 759 C CA . LYS A 1 94 ? -10.460 8.850 17.286 1.00 92.50 94 LYS A CA 1
ATOM 760 C C . LYS A 1 94 ? -9.946 7.581 16.609 1.00 92.50 94 LYS A C 1
ATOM 762 O O . LYS A 1 94 ? -9.094 7.676 15.729 1.00 92.50 94 LYS A O 1
ATOM 767 N N . ASP A 1 95 ? -10.472 6.419 16.985 1.00 91.50 95 ASP A N 1
ATOM 768 C CA . ASP A 1 95 ? -10.095 5.139 16.379 1.00 91.50 95 ASP A CA 1
ATOM 769 C C . ASP A 1 95 ? -10.562 5.075 14.928 1.00 91.50 95 ASP A C 1
ATOM 771 O O . ASP A 1 95 ? -9.774 4.762 14.038 1.00 91.50 95 ASP A O 1
ATOM 775 N N . ILE A 1 96 ? -11.809 5.479 14.670 1.00 91.25 96 ILE A N 1
ATOM 776 C CA . ILE A 1 96 ? -12.363 5.570 13.313 1.00 91.25 96 ILE A CA 1
ATOM 777 C C . ILE A 1 96 ? -11.500 6.494 12.448 1.00 91.25 96 ILE A C 1
ATOM 779 O O . ILE A 1 96 ? -11.111 6.119 11.342 1.00 91.25 96 ILE A O 1
ATOM 783 N N . GLN A 1 97 ? -11.152 7.681 12.954 1.00 94.31 97 GLN A N 1
ATOM 784 C CA . GLN A 1 97 ? -10.303 8.627 12.230 1.00 94.31 97 GLN A CA 1
ATOM 785 C C . GLN A 1 97 ? -8.910 8.049 11.943 1.00 94.31 97 GLN A C 1
ATOM 787 O O . GLN A 1 97 ? -8.370 8.251 10.853 1.00 94.31 97 GLN A O 1
ATOM 792 N N . PHE A 1 98 ? -8.326 7.327 12.902 1.00 93.56 98 PHE A N 1
ATOM 793 C CA . PHE A 1 98 ? -7.040 6.662 12.720 1.00 93.56 98 PHE A CA 1
ATOM 794 C C . PHE A 1 98 ? -7.104 5.624 11.594 1.00 93.56 98 PHE A C 1
ATOM 796 O O . PHE A 1 98 ? -6.313 5.700 10.654 1.00 93.56 98 PHE A O 1
ATOM 803 N N . PHE A 1 99 ? -8.062 4.694 11.641 1.00 93.38 99 PHE A N 1
ATOM 804 C CA . PHE A 1 99 ? -8.178 3.636 10.633 1.00 93.38 99 PHE A CA 1
ATOM 805 C C . PHE A 1 99 ? -8.592 4.165 9.254 1.00 93.38 99 PHE A C 1
ATOM 807 O O . PHE A 1 99 ? -8.143 3.631 8.241 1.00 93.38 99 PHE A O 1
ATOM 814 N N . ASP A 1 100 ? -9.378 5.243 9.184 1.00 93.12 100 ASP A N 1
ATOM 815 C CA . ASP A 1 100 ? -9.705 5.903 7.916 1.00 93.12 100 ASP A CA 1
ATOM 816 C C . ASP A 1 100 ? -8.463 6.538 7.266 1.00 93.12 100 ASP A C 1
ATOM 818 O O . ASP A 1 100 ? -8.212 6.351 6.073 1.00 93.12 100 ASP A O 1
ATOM 822 N N . ASN A 1 101 ? -7.627 7.223 8.054 1.00 92.88 101 ASN A N 1
ATOM 823 C CA . ASN A 1 101 ? -6.339 7.727 7.571 1.00 92.88 101 ASN A CA 1
ATOM 824 C C . ASN A 1 101 ? -5.426 6.583 7.119 1.00 92.88 101 ASN A C 1
ATOM 826 O O . ASN A 1 101 ? -4.842 6.650 6.039 1.00 92.88 101 ASN A O 1
ATOM 830 N N . LEU A 1 102 ? -5.366 5.506 7.899 1.00 92.50 102 LEU A N 1
ATOM 831 C CA . LEU A 1 102 ? -4.542 4.344 7.592 1.00 92.50 102 LEU A CA 1
ATOM 832 C C . LEU A 1 102 ? -4.986 3.635 6.300 1.00 92.50 102 LEU A C 1
ATOM 834 O O . LEU A 1 102 ? -4.164 3.202 5.488 1.00 92.50 102 LEU A O 1
ATOM 838 N N . ASN A 1 103 ? -6.295 3.563 6.061 1.00 93.25 103 ASN A N 1
ATOM 839 C CA . ASN A 1 103 ? -6.865 3.055 4.819 1.00 93.25 103 ASN A CA 1
ATOM 840 C C . ASN A 1 103 ? -6.554 3.968 3.626 1.00 93.25 103 ASN A C 1
ATOM 842 O O . ASN A 1 103 ? -6.171 3.467 2.570 1.00 93.25 103 ASN A O 1
ATOM 846 N N . LYS A 1 104 ? -6.672 5.293 3.780 1.00 92.44 104 LYS A N 1
ATOM 847 C CA . LYS A 1 104 ? -6.286 6.258 2.733 1.00 92.44 104 LYS A CA 1
ATOM 848 C C . LYS A 1 104 ? -4.822 6.086 2.338 1.00 92.44 104 LYS A C 1
ATOM 850 O O . LYS A 1 104 ? -4.514 6.022 1.147 1.00 92.44 104 LYS A O 1
ATOM 855 N N . ASP A 1 105 ? -3.951 5.940 3.328 1.00 92.75 105 ASP A N 1
ATOM 856 C CA . ASP A 1 105 ? -2.526 5.701 3.132 1.00 92.75 105 ASP A CA 1
ATOM 857 C C . ASP A 1 105 ? -2.264 4.367 2.420 1.00 92.75 105 ASP A C 1
ATOM 859 O O . ASP A 1 105 ? -1.506 4.312 1.450 1.00 92.75 105 ASP A O 1
ATOM 863 N N . SER A 1 106 ? -2.967 3.305 2.819 1.00 93.50 106 SER A N 1
ATOM 864 C CA . SER A 1 106 ? -2.889 1.991 2.167 1.00 93.50 106 SER A CA 1
ATOM 865 C C . SER A 1 106 ? -3.335 2.036 0.704 1.00 93.50 106 SER A C 1
ATOM 867 O O . SER A 1 106 ? -2.667 1.489 -0.169 1.00 93.50 106 SER A O 1
ATOM 869 N N . VAL A 1 107 ? -4.448 2.712 0.406 1.00 93.62 107 VAL A N 1
ATOM 870 C CA . VAL A 1 107 ? -4.954 2.872 -0.967 1.00 93.62 107 VAL A CA 1
ATOM 871 C C . VAL A 1 107 ? -3.968 3.668 -1.819 1.00 93.62 107 VAL A C 1
ATOM 873 O O . VAL A 1 107 ? -3.712 3.320 -2.973 1.00 93.62 107 VAL A O 1
ATOM 876 N N . LEU A 1 108 ? -3.381 4.726 -1.261 1.00 93.69 108 LEU A N 1
ATOM 877 C CA . LEU A 1 108 ? -2.392 5.521 -1.974 1.00 93.69 108 LEU A CA 1
ATOM 878 C C . LEU A 1 108 ? -1.121 4.712 -2.267 1.00 93.69 108 LEU A C 1
ATOM 880 O O . LEU A 1 108 ? -0.647 4.727 -3.404 1.00 93.69 108 LEU A O 1
ATOM 884 N N . LEU A 1 109 ? -0.616 3.950 -1.294 1.00 95.31 109 LEU A N 1
ATOM 885 C CA . LEU A 1 109 ? 0.528 3.058 -1.489 1.00 95.31 109 LEU A CA 1
ATOM 886 C C . LEU A 1 109 ? 0.237 1.970 -2.532 1.00 95.31 109 LEU A C 1
ATOM 888 O O . LEU A 1 109 ? 1.059 1.743 -3.418 1.00 95.31 109 LEU A O 1
ATOM 892 N N . TYR A 1 110 ? -0.950 1.359 -2.493 1.00 95.31 110 TYR A N 1
ATOM 893 C CA . TYR A 1 110 ? -1.400 0.400 -3.506 1.00 95.31 110 TYR A CA 1
ATOM 894 C C . TYR A 1 110 ? -1.359 1.006 -4.916 1.00 95.31 110 TYR A C 1
ATOM 896 O O . TYR A 1 110 ? -0.840 0.395 -5.853 1.00 95.31 110 TYR A O 1
ATOM 904 N N . ASN A 1 111 ? -1.856 2.235 -5.068 1.00 94.06 111 ASN A N 1
ATOM 905 C CA . ASN A 1 111 ? -1.848 2.941 -6.347 1.00 94.06 111 ASN A CA 1
ATOM 906 C C . ASN A 1 111 ? -0.426 3.276 -6.817 1.00 94.06 111 ASN A C 1
ATOM 908 O O . ASN A 1 111 ? -0.138 3.152 -8.007 1.00 94.06 111 ASN A O 1
ATOM 912 N N . ILE A 1 112 ? 0.468 3.668 -5.905 1.00 95.31 112 ILE A N 1
ATOM 913 C CA . ILE A 1 112 ? 1.884 3.934 -6.203 1.00 95.31 112 ILE A CA 1
ATOM 914 C C . ILE A 1 112 ? 2.573 2.662 -6.718 1.00 95.31 112 ILE A C 1
ATOM 916 O O . ILE A 1 112 ? 3.185 2.703 -7.786 1.00 95.31 112 ILE A O 1
ATOM 920 N N . ILE A 1 113 ? 2.422 1.533 -6.015 1.00 95.75 113 ILE A N 1
ATOM 921 C CA . ILE A 1 113 ? 3.021 0.241 -6.393 1.00 95.75 113 ILE A CA 1
ATOM 922 C C . ILE A 1 113 ? 2.540 -0.183 -7.785 1.00 95.75 113 ILE A C 1
ATOM 924 O O . ILE A 1 113 ? 3.352 -0.448 -8.673 1.00 95.75 113 ILE A O 1
ATOM 928 N N . ASN A 1 114 ? 1.222 -0.186 -8.003 1.00 94.75 114 ASN A N 1
ATOM 929 C CA . ASN A 1 114 ? 0.638 -0.600 -9.278 1.00 94.75 114 ASN A CA 1
ATOM 930 C C . ASN A 1 114 ? 1.016 0.332 -10.429 1.00 94.75 114 ASN A C 1
ATOM 932 O O . ASN A 1 114 ? 1.312 -0.126 -11.533 1.00 94.75 114 ASN A O 1
ATOM 936 N N . ARG A 1 115 ? 1.033 1.649 -10.191 1.00 94.56 115 ARG A N 1
ATOM 937 C CA . ARG A 1 115 ? 1.435 2.620 -11.211 1.00 94.56 115 ARG A CA 1
ATOM 938 C C . ARG A 1 115 ? 2.899 2.444 -11.591 1.00 94.56 115 ARG A C 1
ATOM 940 O O . ARG A 1 115 ? 3.206 2.450 -12.779 1.00 94.56 115 ARG A O 1
ATOM 947 N N . PHE A 1 116 ? 3.781 2.241 -10.616 1.00 94.69 116 PHE A N 1
ATOM 948 C CA . PHE A 1 116 ? 5.184 1.947 -10.884 1.00 94.69 116 PHE A CA 1
ATOM 949 C C . PHE A 1 116 ? 5.353 0.649 -11.686 1.00 94.69 116 PHE A C 1
ATOM 951 O O . PHE A 1 116 ? 6.064 0.648 -12.688 1.00 94.69 116 PHE A O 1
ATOM 958 N N . GLY A 1 117 ? 4.644 -0.422 -11.311 1.00 92.56 117 GLY A N 1
ATOM 959 C CA . GLY A 1 117 ? 4.650 -1.685 -12.055 1.00 92.56 117 GLY A CA 1
ATOM 960 C C . GLY A 1 117 ? 4.195 -1.528 -13.508 1.00 92.56 117 GLY A C 1
ATOM 961 O O . GLY A 1 117 ? 4.845 -2.050 -14.409 1.00 92.56 117 GLY A O 1
ATOM 962 N N . ARG A 1 118 ? 3.141 -0.739 -13.762 1.00 91.06 118 ARG A N 1
ATOM 963 C CA . ARG A 1 118 ? 2.672 -0.429 -15.125 1.00 91.06 118 ARG A CA 1
ATOM 964 C C . ARG A 1 118 ? 3.710 0.334 -15.941 1.00 91.06 118 ARG A C 1
ATOM 966 O O . ARG A 1 118 ? 3.993 -0.068 -17.063 1.00 91.06 118 ARG A O 1
ATOM 973 N N . ILE A 1 119 ? 4.293 1.392 -15.374 1.00 90.06 119 ILE A N 1
ATOM 974 C CA . ILE A 1 119 ? 5.355 2.171 -16.034 1.00 90.06 119 ILE A CA 1
ATOM 975 C C . ILE A 1 119 ? 6.523 1.252 -16.397 1.00 90.06 119 ILE A C 1
ATOM 977 O O . ILE A 1 119 ? 7.028 1.273 -17.519 1.00 90.06 119 ILE A O 1
ATOM 981 N N . TYR A 1 120 ? 6.926 0.406 -15.451 1.00 87.75 120 TYR A N 1
ATOM 982 C CA . TYR A 1 120 ? 8.020 -0.527 -15.650 1.00 87.75 120 TYR A CA 1
ATOM 983 C C . TYR A 1 120 ? 7.715 -1.569 -16.734 1.00 87.75 120 TYR A C 1
ATOM 985 O O . TYR A 1 120 ? 8.549 -1.815 -17.603 1.00 87.75 120 TYR A O 1
ATOM 993 N N . HIS A 1 121 ? 6.505 -2.131 -16.744 1.00 87.06 121 HIS A N 1
ATOM 994 C CA . HIS A 1 121 ? 6.065 -3.064 -17.778 1.00 87.06 121 HIS A CA 1
ATOM 995 C C . HIS A 1 121 ? 6.043 -2.425 -19.176 1.00 87.06 121 HIS A C 1
ATOM 997 O O . HIS A 1 121 ? 6.542 -3.023 -20.133 1.00 87.06 121 HIS A O 1
ATOM 1003 N N . SER A 1 122 ? 5.519 -1.200 -19.293 1.00 85.88 122 SER A N 1
ATOM 1004 C CA . SER A 1 122 ? 5.515 -0.444 -20.551 1.00 85.88 122 SER A CA 1
ATOM 1005 C C . SER A 1 122 ? 6.934 -0.173 -21.048 1.00 85.88 122 SER A C 1
ATOM 1007 O O . SER A 1 122 ? 7.219 -0.397 -22.222 1.00 85.88 122 SER A O 1
ATOM 1009 N N . TYR A 1 123 ? 7.843 0.216 -20.148 1.00 81.62 123 TYR A N 1
ATOM 1010 C CA . TYR A 1 123 ? 9.258 0.412 -20.468 1.00 81.62 123 TYR A CA 1
ATOM 1011 C C . TYR A 1 123 ? 9.923 -0.868 -20.998 1.00 81.62 123 TYR A C 1
ATOM 1013 O O . TYR A 1 123 ? 10.620 -0.827 -22.008 1.00 81.62 123 TYR A O 1
ATOM 1021 N N . LEU A 1 124 ? 9.687 -2.020 -20.362 1.00 79.00 124 LEU A N 1
ATOM 1022 C CA . LEU A 1 124 ? 10.241 -3.304 -20.816 1.00 79.00 124 LEU A CA 1
ATOM 1023 C C . LEU A 1 124 ? 9.684 -3.755 -22.174 1.00 79.00 124 LEU A C 1
ATOM 1025 O O . LEU A 1 124 ? 10.361 -4.465 -22.918 1.00 79.00 124 LEU A O 1
ATOM 1029 N N . SER A 1 125 ? 8.450 -3.363 -22.483 1.00 74.75 125 SER A N 1
ATOM 1030 C CA . SER A 1 125 ? 7.732 -3.766 -23.697 1.00 74.75 125 SER A CA 1
ATOM 1031 C C . SER A 1 125 ? 7.940 -2.807 -24.876 1.00 74.75 125 SER A C 1
ATOM 1033 O O . SER A 1 125 ? 7.431 -3.077 -25.968 1.00 74.75 125 SER A O 1
ATOM 1035 N N . TYR A 1 126 ? 8.710 -1.731 -24.667 1.00 69.69 126 TYR A N 1
ATOM 1036 C CA . TYR A 1 126 ? 9.002 -0.663 -25.629 1.00 69.69 126 TYR A CA 1
ATOM 1037 C C . TYR A 1 126 ? 9.411 -1.203 -27.011 1.00 69.69 126 TYR A C 1
ATOM 1039 O O . TYR A 1 126 ? 8.765 -0.902 -28.011 1.00 69.69 126 TYR A O 1
ATOM 1047 N N . ASP A 1 127 ? 10.407 -2.096 -27.071 1.00 59.00 127 ASP A N 1
ATOM 1048 C CA . ASP A 1 127 ? 10.917 -2.626 -28.348 1.00 59.00 127 ASP A CA 1
ATOM 1049 C C . ASP A 1 127 ? 10.106 -3.810 -28.908 1.00 59.00 127 ASP A C 1
ATOM 1051 O O . ASP A 1 127 ? 10.271 -4.180 -30.072 1.00 59.00 127 ASP A O 1
ATOM 1055 N N . LYS A 1 128 ? 9.248 -4.447 -28.099 1.00 61.53 128 LYS A N 1
ATOM 1056 C CA . LYS A 1 128 ? 8.608 -5.727 -28.459 1.00 61.53 128 LYS A CA 1
ATOM 1057 C C . LYS A 1 128 ? 7.173 -5.578 -28.953 1.00 61.53 128 LYS A C 1
ATOM 1059 O O . LYS A 1 128 ? 6.796 -6.240 -29.916 1.00 61.53 128 LYS A O 1
ATOM 1064 N N . THR A 1 129 ? 6.367 -4.750 -28.295 1.00 60.88 129 THR A N 1
ATOM 1065 C CA . THR A 1 129 ? 4.913 -4.689 -28.538 1.00 60.88 129 THR A CA 1
ATOM 1066 C C . THR A 1 129 ? 4.324 -3.287 -28.418 1.00 60.88 129 THR A C 1
ATOM 1068 O O . THR A 1 129 ? 3.217 -3.075 -28.903 1.00 60.88 129 THR A O 1
ATOM 1071 N N . ASN A 1 130 ? 5.038 -2.326 -27.823 1.00 60.06 130 ASN A N 1
ATOM 1072 C CA . ASN A 1 130 ? 4.496 -1.007 -27.500 1.00 60.06 130 ASN A CA 1
ATOM 1073 C C . ASN A 1 130 ? 5.292 0.124 -28.172 1.00 60.06 130 ASN A C 1
ATOM 1075 O O . ASN A 1 130 ? 5.950 0.916 -27.503 1.00 60.06 130 ASN A O 1
ATOM 1079 N N . LYS A 1 131 ? 5.224 0.185 -29.511 1.00 64.44 131 LYS A N 1
ATOM 1080 C CA . LYS A 1 131 ? 5.937 1.190 -30.329 1.00 64.44 131 LYS A CA 1
ATOM 1081 C C . LYS A 1 131 ? 5.482 2.633 -30.074 1.00 64.44 131 LYS A C 1
ATOM 1083 O O . LYS A 1 131 ? 6.207 3.556 -30.433 1.00 64.44 131 LYS A O 1
ATOM 1088 N N . ASP A 1 132 ? 4.312 2.811 -29.463 1.00 69.88 132 ASP A N 1
ATOM 1089 C CA . ASP A 1 132 ? 3.738 4.122 -29.147 1.00 69.88 132 ASP A CA 1
ATOM 1090 C C . ASP A 1 132 ? 4.211 4.662 -27.788 1.00 69.88 132 ASP A C 1
ATOM 1092 O O . ASP A 1 132 ? 4.093 5.857 -27.521 1.00 69.88 132 ASP A O 1
ATOM 1096 N N . TYR A 1 133 ? 4.768 3.809 -26.920 1.00 77.81 133 TYR A N 1
ATOM 1097 C CA . TYR A 1 133 ? 5.302 4.251 -25.637 1.00 77.81 133 TYR A CA 1
ATOM 1098 C C . TYR A 1 133 ? 6.629 4.958 -25.872 1.00 77.81 133 TYR A C 1
ATOM 1100 O O . TYR A 1 133 ? 7.600 4.305 -26.208 1.00 77.81 133 TYR A O 1
ATOM 1108 N N . SER A 1 134 ? 6.699 6.279 -25.718 1.00 78.75 134 SER A N 1
ATOM 1109 C CA . SER A 1 134 ? 7.936 7.036 -25.946 1.00 78.75 134 SER A CA 1
ATOM 1110 C C . SER A 1 134 ? 8.742 7.250 -24.658 1.00 78.75 134 SER A C 1
ATOM 1112 O O . SER A 1 134 ? 8.225 7.170 -23.540 1.00 78.75 134 SER A O 1
ATOM 1114 N N . PHE A 1 135 ? 10.025 7.602 -24.795 1.00 79.75 135 PHE A N 1
ATOM 1115 C CA . PHE A 1 135 ? 10.839 8.039 -23.653 1.00 79.75 135 PHE A CA 1
ATOM 1116 C C . PHE A 1 135 ? 10.254 9.283 -22.955 1.00 79.75 135 PHE A C 1
ATOM 1118 O O . PHE A 1 135 ? 10.359 9.432 -21.733 1.00 79.75 135 PHE A O 1
ATOM 1125 N N . GLU A 1 136 ? 9.604 10.168 -23.716 1.00 84.56 136 GLU A N 1
ATOM 1126 C CA . GLU A 1 136 ? 8.885 11.326 -23.177 1.00 84.56 136 GLU A CA 1
ATOM 1127 C C . GLU A 1 136 ? 7.700 10.887 -22.314 1.00 84.56 136 GLU A C 1
ATOM 1129 O O . GLU A 1 136 ? 7.534 11.388 -21.199 1.00 84.56 136 GLU A O 1
ATOM 1134 N N . GLN A 1 137 ? 6.925 9.902 -22.780 1.00 85.25 137 GLN A N 1
ATOM 1135 C CA . GLN A 1 137 ? 5.805 9.349 -22.025 1.00 85.25 137 GLN A CA 1
ATOM 1136 C C . GLN A 1 137 ? 6.277 8.670 -20.735 1.00 85.25 137 GLN A C 1
ATOM 1138 O O . GLN A 1 137 ? 5.734 8.952 -19.666 1.00 85.25 137 GLN A O 1
ATOM 1143 N N . PHE A 1 138 ? 7.342 7.866 -20.801 1.00 86.00 138 PHE A N 1
ATOM 1144 C CA . PHE A 1 138 ? 7.973 7.280 -19.615 1.00 86.00 138 PHE A CA 1
ATOM 1145 C C . PHE A 1 138 ? 8.385 8.350 -18.596 1.00 86.00 138 PHE A C 1
ATOM 1147 O O . PHE A 1 138 ? 8.082 8.248 -17.404 1.00 86.00 138 PHE A O 1
ATOM 1154 N N . THR A 1 139 ? 9.041 9.413 -19.063 1.00 85.62 139 THR A N 1
ATOM 1155 C CA . THR A 1 139 ? 9.520 10.505 -18.208 1.00 85.62 139 THR A CA 1
ATOM 1156 C C . THR A 1 139 ? 8.360 11.251 -17.550 1.00 85.62 139 THR A C 1
ATOM 1158 O O . THR A 1 139 ? 8.407 11.539 -16.350 1.00 85.62 139 THR A O 1
ATOM 1161 N N . LEU A 1 140 ? 7.294 11.534 -18.303 1.00 89.38 140 LEU A N 1
ATOM 1162 C CA . LEU A 1 140 ? 6.085 12.170 -17.783 1.00 89.38 140 LEU A CA 1
ATOM 1163 C C . LEU A 1 140 ? 5.405 11.304 -16.714 1.00 89.38 140 LEU A C 1
ATOM 1165 O O . LEU A 1 140 ? 5.045 11.799 -15.644 1.00 89.38 140 LEU A O 1
ATOM 1169 N N . GLU A 1 141 ? 5.241 10.008 -16.975 1.00 89.94 141 GLU A N 1
ATOM 1170 C CA . GLU A 1 141 ? 4.612 9.080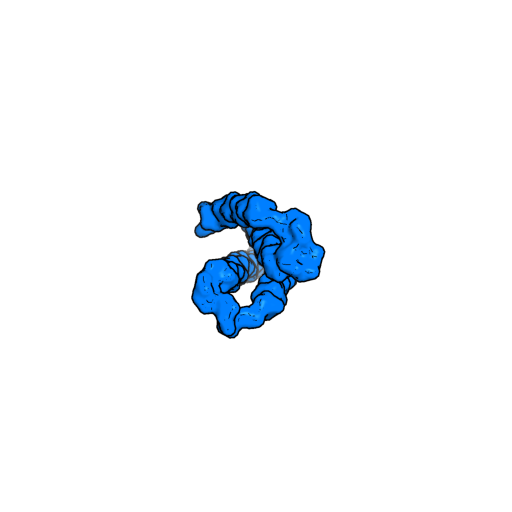 -16.036 1.00 89.94 141 GLU A CA 1
ATOM 1171 C C . GLU A 1 141 ? 5.434 8.909 -14.754 1.00 89.94 141 GLU A C 1
ATOM 1173 O O . GLU A 1 141 ? 4.863 8.960 -13.660 1.00 89.94 141 GLU A O 1
ATOM 1178 N N . MET A 1 142 ? 6.761 8.797 -14.865 1.00 89.94 142 MET A N 1
ATOM 1179 C CA . MET A 1 142 ? 7.666 8.754 -13.713 1.00 89.94 142 MET A CA 1
ATOM 1180 C C . MET A 1 142 ? 7.624 10.046 -12.896 1.00 89.94 142 MET A C 1
ATOM 1182 O O . MET A 1 142 ? 7.595 9.990 -11.667 1.00 89.94 142 MET A O 1
ATOM 1186 N N . LYS A 1 143 ? 7.557 11.216 -13.543 1.00 90.06 143 LYS A N 1
ATOM 1187 C CA . LYS A 1 143 ? 7.398 12.503 -12.849 1.00 90.06 143 LYS A CA 1
ATOM 1188 C C . LYS A 1 143 ? 6.079 12.560 -12.079 1.00 90.06 143 LYS A C 1
ATOM 1190 O O . LYS A 1 143 ? 6.061 12.957 -10.916 1.00 90.06 143 LYS A O 1
ATOM 1195 N N . ASN A 1 144 ? 4.986 12.121 -12.696 1.00 89.62 144 ASN A N 1
ATOM 1196 C CA . ASN A 1 144 ? 3.680 12.073 -12.043 1.00 89.62 144 ASN A CA 1
ATOM 1197 C C . ASN A 1 144 ? 3.651 11.080 -10.870 1.00 89.62 144 ASN A C 1
ATOM 1199 O O . ASN A 1 144 ? 3.010 11.349 -9.855 1.00 89.62 144 ASN A O 1
ATOM 1203 N N . LEU A 1 145 ? 4.346 9.945 -10.990 1.00 92.81 145 LEU A N 1
ATOM 1204 C CA . LEU A 1 145 ? 4.526 9.001 -9.889 1.00 92.81 145 LE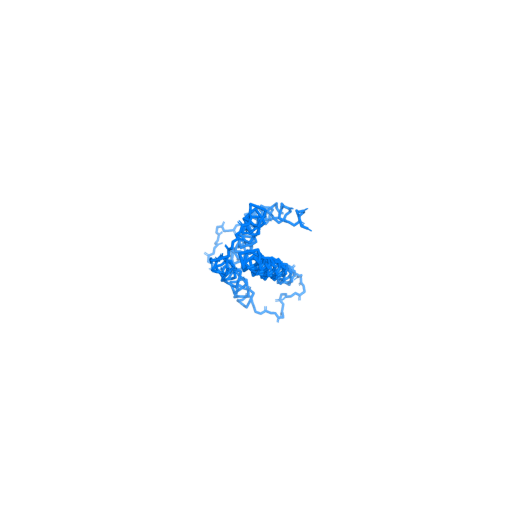U A CA 1
ATOM 1205 C C . LEU A 1 145 ? 5.326 9.629 -8.740 1.00 92.81 145 LEU A C 1
ATOM 1207 O O . LEU A 1 145 ? 4.900 9.533 -7.594 1.00 92.81 145 LEU A O 1
ATOM 1211 N N . LEU A 1 146 ? 6.429 10.323 -9.035 1.00 89.50 146 LEU A N 1
ATOM 1212 C CA . LEU A 1 146 ? 7.244 11.010 -8.027 1.00 89.50 146 LEU A CA 1
ATOM 1213 C C . LEU A 1 146 ? 6.439 12.048 -7.236 1.00 89.50 146 LEU A C 1
ATOM 1215 O O . LEU A 1 146 ? 6.639 12.182 -6.034 1.00 89.50 146 LEU A O 1
ATOM 1219 N N . VAL A 1 147 ? 5.508 12.762 -7.875 1.00 88.38 147 VAL A N 1
ATOM 1220 C CA . VAL A 1 147 ? 4.613 13.700 -7.174 1.00 88.38 147 VAL A CA 1
ATOM 1221 C C . VAL A 1 147 ? 3.712 12.966 -6.174 1.00 88.38 147 VAL A C 1
ATOM 1223 O O . VAL A 1 14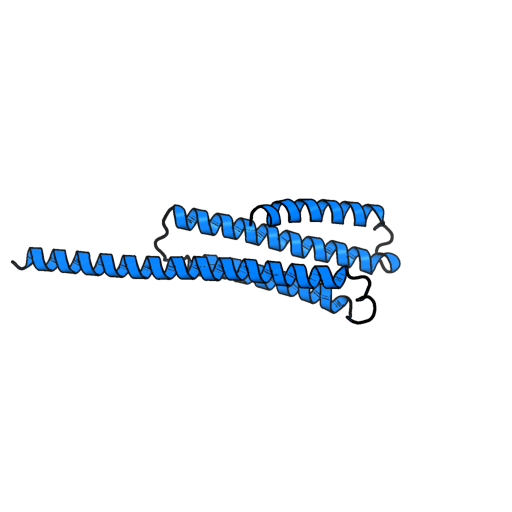7 ? 3.574 13.414 -5.035 1.00 88.38 147 VAL A O 1
ATOM 1226 N N . LEU A 1 148 ? 3.137 11.821 -6.561 1.00 87.06 148 LEU A N 1
ATOM 1227 C CA . LEU A 1 148 ? 2.329 10.994 -5.654 1.00 87.06 148 LEU A CA 1
ATOM 1228 C C . LEU A 1 148 ? 3.160 10.452 -4.488 1.00 87.06 148 LEU A C 1
ATOM 1230 O O . LEU A 1 148 ? 2.728 10.504 -3.340 1.00 87.06 148 LEU A O 1
ATOM 1234 N N . GLU A 1 149 ? 4.367 9.971 -4.777 1.00 88.62 149 GLU A N 1
ATOM 1235 C CA . GLU A 1 149 ? 5.305 9.497 -3.762 1.00 88.62 149 GLU A CA 1
ATOM 1236 C C . GLU A 1 149 ? 5.702 10.609 -2.796 1.00 88.62 149 GLU A C 1
ATOM 1238 O O . GLU A 1 149 ? 5.719 10.386 -1.594 1.00 88.62 149 GLU A O 1
ATOM 1243 N N . GLN A 1 150 ? 5.970 11.823 -3.280 1.00 87.62 150 GLN A N 1
ATOM 1244 C CA . GLN A 1 150 ? 6.279 12.962 -2.414 1.00 87.62 150 GLN A CA 1
ATOM 1245 C C . GLN A 1 150 ? 5.102 13.328 -1.513 1.00 87.62 150 GLN A C 1
ATOM 1247 O O . GLN A 1 150 ? 5.314 13.614 -0.336 1.00 87.62 150 GLN A O 1
ATOM 1252 N N . PHE A 1 151 ? 3.874 13.304 -2.037 1.00 83.06 151 PHE A N 1
ATOM 1253 C CA . PHE A 1 151 ? 2.676 13.543 -1.236 1.00 83.06 151 PHE A CA 1
ATOM 1254 C C . PHE A 1 151 ? 2.509 12.484 -0.138 1.00 83.06 151 PHE A C 1
ATOM 1256 O O . PHE A 1 151 ? 2.191 12.823 1.000 1.00 83.06 151 PHE A O 1
ATOM 1263 N N . PHE A 1 152 ? 2.766 11.215 -0.459 1.00 83.50 152 PHE A N 1
ATOM 1264 C CA . PHE A 1 152 ? 2.622 10.106 0.480 1.00 83.50 152 PHE A CA 1
ATOM 1265 C C . PHE A 1 152 ? 3.767 10.021 1.504 1.00 83.50 152 PHE A C 1
ATOM 1267 O O . PHE A 1 152 ? 3.541 9.799 2.691 1.00 83.50 152 PHE A O 1
ATOM 1274 N N . PHE A 1 153 ? 5.011 10.212 1.064 1.00 79.62 153 PHE A N 1
ATOM 1275 C CA . PHE A 1 153 ? 6.210 9.998 1.875 1.00 79.62 153 PHE A CA 1
ATOM 1276 C C . PHE A 1 153 ? 6.668 11.223 2.665 1.00 79.62 153 PHE A C 1
ATOM 1278 O O . PHE A 1 153 ? 7.485 11.050 3.555 1.00 79.62 153 PHE A O 1
ATOM 1285 N N . LYS A 1 154 ? 6.177 12.438 2.378 1.00 69.12 154 LYS A N 1
ATOM 1286 C CA . LYS A 1 154 ? 6.404 13.607 3.255 1.00 69.12 154 LYS A CA 1
ATOM 1287 C C . LYS A 1 154 ? 5.451 13.666 4.449 1.00 69.12 154 LYS A C 1
ATOM 1289 O O . LYS A 1 154 ? 5.684 14.451 5.361 1.00 69.12 154 LYS A O 1
ATOM 1294 N N . LYS A 1 155 ? 4.350 12.915 4.404 1.00 54.59 155 LYS A N 1
ATOM 1295 C CA . LYS A 1 155 ? 3.286 12.948 5.416 1.00 54.59 155 LYS A CA 1
ATOM 1296 C C . LYS A 1 155 ? 3.555 12.019 6.611 1.00 54.59 155 LYS A C 1
ATOM 1298 O O . LYS A 1 155 ? 2.876 12.156 7.621 1.00 54.59 155 LYS A O 1
ATOM 1303 N N . ASN A 1 156 ? 4.528 11.118 6.465 1.00 45.31 156 ASN A N 1
ATOM 1304 C CA . ASN A 1 156 ? 4.943 10.063 7.392 1.00 45.31 156 ASN A CA 1
ATOM 1305 C C . ASN A 1 156 ? 6.453 10.141 7.604 1.00 45.31 156 ASN A C 1
ATOM 1307 O O . ASN A 1 156 ? 6.908 9.926 8.743 1.00 45.31 156 ASN A O 1
#